Protein AF-A0A535Z9Z9-F1 (afdb_monomer)

Solvent-accessible surface area (backbone atoms only — not comparable to full-atom values): 5008 Å² total; per-residue (Å²): 131,82,64,38,72,41,87,69,40,50,38,57,53,56,72,53,70,76,76,69,82,74,78,52,73,70,57,47,48,68,64,42,51,71,56,56,58,66,56,40,26,66,57,32,27,55,12,34,46,54,42,51,53,52,37,45,77,72,46,31,74,45,73,46,69,58,85,82,83,76,37,87,95,44,71,55,47,67,58,26,60,73,80,98

Structure (mmCIF, N/CA/C/O backbone):
data_AF-A0A535Z9Z9-F1
#
_entry.id   AF-A0A535Z9Z9-F1
#
loop_
_atom_site.group_PDB
_atom_site.id
_atom_site.type_symbol
_atom_site.label_atom_id
_atom_site.label_alt_id
_atom_site.label_comp_id
_atom_site.label_asym_id
_atom_site.label_entity_id
_atom_site.label_seq_id
_atom_site.pdbx_PDB_ins_code
_atom_site.Cartn_x
_atom_site.Cartn_y
_atom_site.Cartn_z
_atom_site.occupancy
_atom_site.B_iso_or_equiv
_atom_site.auth_seq_id
_atom_site.auth_comp_id
_atom_site.auth_asym_id
_atom_site.auth_atom_id
_atom_site.pdbx_PDB_model_num
ATOM 1 N N . MET A 1 1 ? 21.073 -9.961 -12.505 1.00 88.31 1 MET A N 1
ATOM 2 C CA . MET A 1 1 ? 20.812 -8.550 -12.137 1.00 88.31 1 MET A CA 1
ATOM 3 C C . MET A 1 1 ? 20.607 -8.472 -10.628 1.00 88.31 1 MET A C 1
ATOM 5 O O . MET A 1 1 ? 20.102 -9.456 -10.096 1.00 88.31 1 MET A O 1
ATOM 9 N N . PRO A 1 2 ? 21.007 -7.383 -9.940 1.00 96.62 2 PRO A N 1
ATOM 10 C CA . PRO A 1 2 ? 20.621 -7.153 -8.544 1.00 96.62 2 PRO A CA 1
ATOM 11 C C . PRO A 1 2 ? 19.100 -6.978 -8.425 1.00 96.62 2 PRO A C 1
ATOM 13 O O . PRO A 1 2 ? 18.446 -6.606 -9.402 1.00 96.62 2 PRO A O 1
ATOM 16 N N . GLY A 1 3 ? 18.547 -7.260 -7.244 1.00 98.06 3 GLY A N 1
ATOM 17 C CA . GLY A 1 3 ? 17.120 -7.083 -6.985 1.00 98.06 3 GLY A CA 1
ATOM 18 C C . GLY A 1 3 ? 16.713 -5.609 -6.985 1.00 98.06 3 GLY A C 1
ATOM 19 O O . GLY A 1 3 ? 17.487 -4.739 -6.578 1.00 98.06 3 GLY A O 1
ATOM 20 N N . LEU A 1 4 ? 15.509 -5.324 -7.484 1.00 98.56 4 LEU A N 1
ATOM 21 C CA . LEU A 1 4 ? 14.985 -3.960 -7.559 1.00 98.56 4 LEU A CA 1
ATOM 22 C C . LEU A 1 4 ? 14.593 -3.446 -6.168 1.00 98.56 4 LEU A C 1
ATOM 24 O O . LEU A 1 4 ? 14.241 -4.222 -5.275 1.00 98.56 4 LEU A O 1
ATOM 28 N N . VAL A 1 5 ? 14.624 -2.121 -6.027 1.00 98.50 5 VAL A N 1
ATOM 29 C CA . VAL A 1 5 ? 14.178 -1.398 -4.834 1.00 98.50 5 VAL A CA 1
ATOM 30 C C . VAL A 1 5 ? 12.922 -0.610 -5.182 1.00 98.50 5 VAL A C 1
ATOM 32 O O . VAL A 1 5 ? 12.971 0.295 -6.015 1.00 98.50 5 VAL A O 1
ATOM 35 N N . ASN A 1 6 ? 11.809 -0.932 -4.530 1.00 98.38 6 ASN A N 1
ATOM 36 C CA . ASN A 1 6 ? 10.589 -0.142 -4.583 1.00 98.38 6 ASN A CA 1
ATOM 37 C C . ASN A 1 6 ? 10.576 0.865 -3.423 1.00 98.38 6 ASN A C 1
ATOM 39 O O . ASN A 1 6 ? 10.337 0.515 -2.272 1.00 98.38 6 ASN A O 1
ATOM 43 N N . ALA A 1 7 ? 10.877 2.128 -3.711 1.00 98.38 7 ALA A N 1
ATOM 44 C CA . ALA A 1 7 ? 11.048 3.149 -2.676 1.00 98.38 7 ALA A CA 1
ATOM 45 C C . ALA A 1 7 ? 9.732 3.771 -2.167 1.00 98.38 7 ALA A C 1
ATOM 47 O O . ALA A 1 7 ? 9.786 4.644 -1.298 1.00 98.38 7 ALA A O 1
ATOM 48 N N . HIS A 1 8 ? 8.574 3.356 -2.695 1.00 98.50 8 HIS A N 1
ATOM 49 C CA . HIS A 1 8 ? 7.260 3.866 -2.297 1.00 98.50 8 HIS A CA 1
ATOM 50 C C . HIS A 1 8 ? 6.141 2.873 -2.639 1.00 98.50 8 HIS A C 1
ATOM 52 O O . HIS A 1 8 ? 6.088 2.367 -3.759 1.00 98.50 8 HIS A O 1
ATOM 58 N N . ASP A 1 9 ? 5.206 2.649 -1.717 1.00 97.81 9 ASP A N 1
ATOM 59 C CA . ASP A 1 9 ? 3.959 1.912 -1.963 1.00 97.81 9 ASP A CA 1
ATOM 60 C C . ASP A 1 9 ? 2.837 2.428 -1.039 1.00 97.81 9 ASP A C 1
ATOM 62 O O . ASP A 1 9 ? 3.086 3.179 -0.093 1.00 97.81 9 ASP A O 1
ATOM 66 N N . HIS A 1 10 ? 1.602 2.031 -1.331 1.00 98.19 10 HIS A N 1
ATOM 67 C CA . HIS A 1 10 ? 0.457 2.094 -0.427 1.00 98.19 10 HIS A CA 1
ATOM 68 C C . HIS A 1 10 ? -0.211 0.719 -0.427 1.00 98.19 10 HIS A C 1
ATOM 70 O O . HIS A 1 10 ? -1.253 0.507 -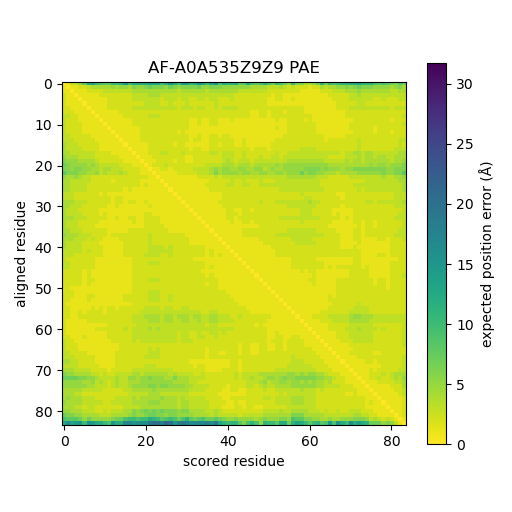1.052 1.00 98.19 10 HIS A O 1
ATOM 76 N N . MET A 1 11 ? 0.402 -0.241 0.256 1.00 98.25 11 MET A N 1
ATOM 77 C CA . MET A 1 11 ? 0.099 -1.661 0.106 1.00 98.25 11 MET A CA 1
ATOM 78 C C . MET A 1 11 ? -1.369 -1.999 0.393 1.00 98.25 11 MET A C 1
ATOM 80 O O . MET A 1 11 ? -1.952 -2.819 -0.311 1.00 98.25 11 MET A O 1
ATOM 84 N N . TYR A 1 12 ? -2.027 -1.326 1.343 1.00 97.81 12 TYR A N 1
ATOM 85 C CA . TYR A 1 12 ? -3.454 -1.551 1.625 1.00 97.81 12 TYR A CA 1
ATOM 86 C C . TYR A 1 12 ? -4.376 -1.219 0.433 1.00 97.81 12 TYR A C 1
ATOM 88 O O . TYR A 1 12 ? -5.466 -1.781 0.312 1.00 97.81 12 TYR A O 1
ATOM 96 N N . GLN A 1 13 ? -3.946 -0.346 -0.487 1.00 98.25 13 GLN A N 1
ATOM 97 C CA . GLN A 1 13 ? -4.732 0.035 -1.666 1.00 98.25 13 GLN A CA 1
ATOM 98 C C . GLN A 1 13 ? -4.830 -1.098 -2.696 1.00 98.25 13 GLN A C 1
ATOM 10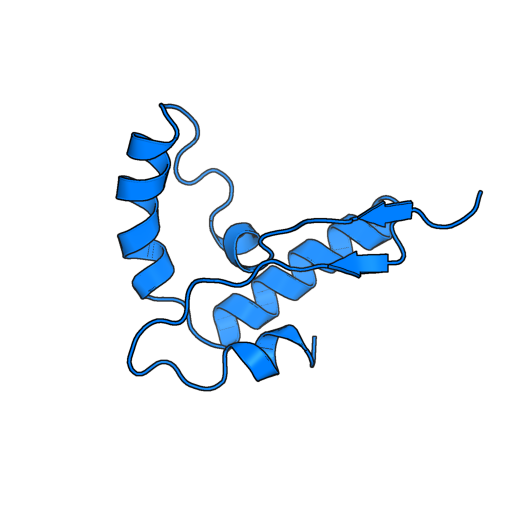0 O O . GLN A 1 13 ? -5.713 -1.055 -3.561 1.00 98.25 13 GLN A O 1
ATOM 105 N N . TRP A 1 14 ? -4.003 -2.148 -2.577 1.00 98.00 14 TRP A N 1
ATOM 106 C CA . TRP A 1 14 ? -4.112 -3.350 -3.406 1.00 98.00 14 TRP A CA 1
ATOM 107 C C . TRP A 1 14 ? -5.492 -4.010 -3.331 1.00 98.00 14 TRP A C 1
ATOM 109 O O . TRP A 1 14 ? -5.963 -4.528 -4.344 1.00 98.00 14 TRP A O 1
ATOM 119 N N . ALA A 1 15 ? -6.175 -3.925 -2.183 1.00 97.62 15 ALA A N 1
ATOM 120 C CA . ALA A 1 15 ? -7.529 -4.451 -2.006 1.00 97.62 15 ALA A CA 1
ATOM 121 C C . ALA A 1 15 ? -8.600 -3.711 -2.831 1.00 97.62 15 ALA A C 1
ATOM 123 O O . ALA A 1 15 ? -9.686 -4.241 -3.049 1.00 97.62 15 ALA A O 1
ATOM 124 N N . THR A 1 16 ? -8.315 -2.491 -3.295 1.00 97.94 16 THR A N 1
ATOM 125 C CA . THR A 1 16 ? -9.288 -1.604 -3.961 1.00 97.94 16 THR A CA 1
ATOM 126 C C . THR A 1 16 ? -8.910 -1.260 -5.405 1.00 97.94 16 THR A C 1
ATOM 128 O O . THR A 1 16 ? -9.416 -0.293 -5.978 1.00 97.94 16 THR A O 1
ATOM 131 N N . ARG A 1 17 ? -8.005 -2.028 -6.025 1.00 97.38 17 ARG A N 1
ATOM 132 C CA . ARG A 1 17 ? -7.597 -1.797 -7.421 1.00 97.38 17 ARG A CA 1
ATOM 133 C C . ARG A 1 17 ? -8.800 -1.904 -8.363 1.00 97.38 17 ARG A C 1
ATOM 135 O O . ARG A 1 17 ? -9.566 -2.857 -8.294 1.00 97.38 17 ARG A O 1
ATOM 142 N N . GLY A 1 18 ? -8.946 -0.923 -9.254 1.00 96.38 18 GLY A N 1
ATOM 143 C CA . GLY A 1 18 ? -10.044 -0.859 -10.226 1.00 96.38 18 GLY A CA 1
ATOM 144 C C . GLY A 1 18 ? -11.377 -0.329 -9.682 1.00 96.38 18 GLY A C 1
ATOM 145 O O . GLY A 1 18 ? -12.324 -0.223 -10.450 1.00 96.38 18 GLY A O 1
ATOM 146 N N . TYR A 1 19 ? -11.464 0.040 -8.397 1.00 96.88 19 TYR A N 1
ATOM 147 C CA . TYR A 1 19 ? -12.709 0.537 -7.793 1.00 96.88 19 TYR A CA 1
ATOM 148 C C . TYR A 1 19 ? -13.156 1.896 -8.360 1.00 96.88 19 TYR A C 1
ATOM 150 O O . TYR A 1 19 ? -14.345 2.147 -8.531 1.00 96.88 19 TYR A O 1
ATOM 158 N N . VAL A 1 20 ? -12.194 2.771 -8.669 1.00 97.12 20 VAL A N 1
ATOM 159 C CA . VAL A 1 20 ? -12.416 4.062 -9.334 1.00 97.12 20 VAL A CA 1
ATOM 160 C C . VAL A 1 20 ? -11.429 4.141 -10.501 1.00 97.12 20 VAL A C 1
ATOM 162 O O . VAL A 1 20 ? -10.272 4.502 -10.276 1.00 97.12 20 VAL A O 1
ATOM 165 N N . PRO A 1 21 ? -11.824 3.715 -11.714 1.00 95.50 21 PRO A N 1
ATOM 166 C CA . PRO A 1 21 ? -10.899 3.594 -12.841 1.00 95.50 21 PRO A CA 1
ATOM 167 C C . PRO A 1 21 ? -10.515 4.945 -13.455 1.00 95.50 21 PRO A C 1
ATOM 169 O O . PRO A 1 21 ? -9.419 5.061 -13.990 1.00 95.50 21 PRO A O 1
ATOM 172 N N . ASP A 1 22 ? -11.377 5.959 -13.327 1.00 95.94 22 ASP A N 1
ATOM 173 C CA . ASP A 1 22 ? -11.224 7.256 -13.984 1.00 95.94 22 ASP A CA 1
ATOM 174 C C . ASP A 1 22 ? -11.588 8.422 -13.056 1.00 95.94 22 ASP A C 1
ATOM 176 O O . ASP A 1 22 ? -12.347 8.280 -12.092 1.00 95.94 22 ASP A O 1
ATOM 180 N N . GLY A 1 23 ? -11.072 9.607 -13.387 1.00 96.69 23 GLY A N 1
ATOM 181 C CA . GLY A 1 23 ? -11.339 10.857 -12.682 1.00 96.69 23 GLY A CA 1
ATOM 182 C C . GLY A 1 23 ? -10.075 11.537 -12.164 1.00 96.69 23 GLY A C 1
ATOM 183 O O . GLY A 1 23 ? -8.950 11.082 -12.348 1.00 96.69 23 GLY A O 1
ATOM 184 N N . THR A 1 24 ? -10.266 12.676 -11.512 1.00 98.38 24 THR A N 1
ATOM 185 C CA . THR A 1 24 ? -9.187 13.423 -10.857 1.00 98.38 24 THR A CA 1
ATOM 186 C C . THR A 1 24 ? -8.794 12.780 -9.527 1.00 98.38 24 THR A C 1
ATOM 188 O O . THR A 1 24 ? -9.599 12.097 -8.888 1.00 98.38 24 THR A O 1
ATOM 191 N N . LEU A 1 25 ? -7.588 13.090 -9.039 1.00 97.19 25 LEU A N 1
ATOM 192 C CA . LEU A 1 25 ? -7.101 12.643 -7.728 1.00 97.19 25 LEU A CA 1
ATOM 193 C C . LEU A 1 25 ? -8.114 12.901 -6.600 1.00 97.19 25 LEU A C 1
ATOM 195 O O . LEU A 1 25 ? -8.389 12.018 -5.796 1.00 97.19 25 LEU A O 1
ATOM 199 N N . PHE A 1 26 ? -8.717 14.090 -6.544 1.00 98.31 26 PHE A N 1
ATOM 200 C CA . PHE A 1 26 ? -9.673 14.424 -5.484 1.00 98.31 26 PHE A CA 1
ATOM 201 C C . PHE A 1 26 ? -11.029 13.730 -5.641 1.00 98.31 26 PHE A C 1
ATOM 203 O O . PHE A 1 26 ? -11.753 13.578 -4.657 1.00 98.31 26 PHE A O 1
ATOM 210 N N . GLN A 1 27 ? -11.413 13.320 -6.851 1.00 98.25 27 GLN A N 1
ATOM 211 C CA . GLN A 1 27 ? -12.585 12.460 -7.044 1.00 98.25 27 GLN A CA 1
ATOM 212 C C . GLN A 1 27 ? -12.288 11.045 -6.541 1.00 98.25 27 GLN A C 1
ATOM 214 O O . GLN A 1 27 ? -13.070 10.510 -5.759 1.00 98.25 27 GLN A O 1
ATOM 219 N N . TRP A 1 28 ? -11.123 10.504 -6.899 1.00 98.31 28 TRP A N 1
ATOM 220 C CA . TRP A 1 28 ? -10.638 9.205 -6.436 1.00 98.31 28 TRP A CA 1
ATOM 221 C C . TRP A 1 28 ? -10.510 9.144 -4.904 1.00 98.31 28 TRP A C 1
ATOM 223 O O . TRP A 1 28 ? -11.079 8.252 -4.277 1.00 98.31 28 TRP A O 1
ATOM 233 N N . LEU A 1 29 ? -9.881 10.148 -4.281 1.00 98.25 29 LEU A N 1
ATOM 234 C CA . LEU A 1 29 ? -9.748 10.243 -2.822 1.00 98.25 29 LEU A CA 1
ATOM 235 C C . LEU A 1 29 ? -11.112 10.311 -2.125 1.00 98.25 29 LEU A C 1
ATOM 237 O O . LEU A 1 29 ? -11.356 9.561 -1.182 1.00 98.25 29 LEU A O 1
ATOM 241 N N . ARG A 1 30 ? -12.021 11.185 -2.583 1.00 98.25 30 ARG A N 1
ATOM 242 C CA . ARG A 1 30 ? -13.364 11.306 -1.986 1.00 98.25 30 ARG A CA 1
ATOM 243 C C . ARG A 1 30 ? -14.162 10.008 -2.081 1.00 98.25 30 ARG A C 1
ATOM 245 O O . ARG A 1 30 ? -14.923 9.712 -1.167 1.00 98.25 30 ARG A O 1
ATOM 252 N N . ALA A 1 31 ? -13.990 9.255 -3.163 1.00 98.25 31 ALA A N 1
ATOM 253 C CA . ALA A 1 31 ? -14.655 7.974 -3.350 1.00 98.25 31 ALA A CA 1
ATOM 254 C C . ALA A 1 31 ? -14.054 6.860 -2.475 1.00 98.25 31 ALA A C 1
ATOM 256 O O . ALA A 1 31 ? -14.799 6.033 -1.954 1.00 98.25 31 ALA A O 1
ATOM 257 N N . LEU A 1 32 ? -12.731 6.839 -2.279 1.00 98.50 32 LEU A N 1
ATOM 258 C CA . LEU A 1 32 ? -12.051 5.738 -1.591 1.00 98.50 32 LEU A CA 1
ATOM 259 C C . LEU A 1 32 ? -11.852 5.930 -0.091 1.00 98.50 32 LEU A C 1
ATOM 261 O O . LEU A 1 32 ? -11.842 4.933 0.625 1.00 98.50 32 LEU A O 1
ATOM 265 N N . TYR A 1 33 ? -11.773 7.158 0.426 1.00 98.38 33 TYR A N 1
ATOM 266 C CA . TYR A 1 33 ? -11.680 7.366 1.877 1.00 98.38 33 TYR A CA 1
ATOM 267 C C . TYR A 1 33 ? -12.812 6.688 2.672 1.00 98.38 33 TYR A C 1
ATOM 269 O O . TYR A 1 33 ? -12.505 6.058 3.684 1.00 98.38 33 TYR A O 1
ATOM 277 N N . PRO A 1 34 ? -14.089 6.714 2.236 1.00 98.19 34 PRO A N 1
ATOM 278 C CA . PRO A 1 34 ? -15.155 5.954 2.894 1.00 98.19 34 PRO A CA 1
ATOM 279 C C . PRO A 1 34 ? -14.937 4.434 2.882 1.00 98.19 34 PRO A C 1
ATOM 281 O O . PRO A 1 34 ? -15.351 3.747 3.815 1.00 98.19 34 PRO A O 1
ATOM 284 N N . VAL A 1 35 ? -14.287 3.899 1.844 1.00 98.19 35 VAL A N 1
ATOM 285 C CA . VAL A 1 35 ? -13.939 2.473 1.748 1.00 98.19 35 VAL A CA 1
ATOM 286 C C . VAL A 1 35 ? -12.784 2.158 2.696 1.00 98.19 35 VAL A C 1
ATOM 288 O O . VAL A 1 35 ? -12.891 1.247 3.515 1.00 98.19 35 VAL A O 1
ATOM 291 N N . TRP A 1 36 ? -11.709 2.947 2.654 1.00 98.38 36 TRP A N 1
ATOM 292 C CA . TRP A 1 36 ? -10.539 2.743 3.506 1.00 98.38 36 TRP A CA 1
ATOM 293 C C . TRP A 1 36 ? -10.814 3.011 4.984 1.00 98.38 36 TRP A C 1
ATOM 295 O O . TRP A 1 36 ? -10.179 2.403 5.832 1.00 98.38 36 TRP A O 1
ATOM 305 N N . ALA A 1 37 ? -11.822 3.818 5.324 1.00 97.88 37 ALA A N 1
ATOM 306 C CA . ALA A 1 37 ? -12.302 3.965 6.699 1.00 97.88 37 ALA A CA 1
ATOM 307 C C . ALA A 1 37 ? -12.828 2.646 7.308 1.00 97.88 37 ALA A C 1
ATOM 309 O O . ALA A 1 37 ? -13.079 2.576 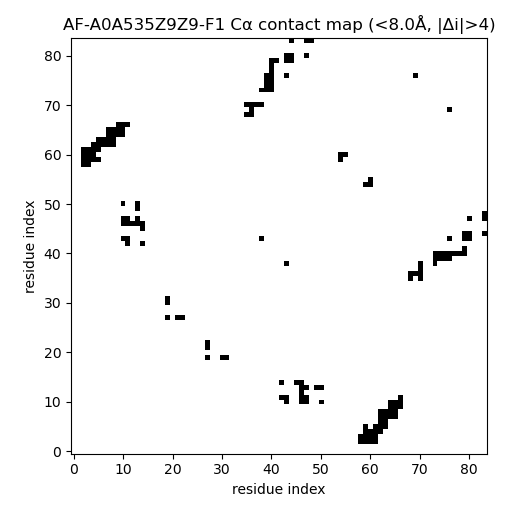8.511 1.00 97.88 37 ALA A O 1
ATOM 310 N N . ARG A 1 38 ? -13.018 1.600 6.493 1.00 97.00 38 ARG A N 1
ATOM 311 C CA . ARG A 1 38 ? -13.519 0.288 6.920 1.00 97.00 38 ARG A CA 1
ATOM 312 C C . ARG A 1 38 ? -12.454 -0.806 6.941 1.00 97.00 38 ARG A C 1
ATOM 314 O O . ARG A 1 38 ? -12.816 -1.925 7.307 1.00 97.00 38 ARG A O 1
ATOM 321 N N . ILE A 1 39 ? -11.206 -0.510 6.565 1.00 97.88 39 ILE A N 1
ATOM 322 C CA . ILE A 1 39 ? -10.129 -1.508 6.582 1.00 97.88 39 ILE A CA 1
ATOM 323 C C . ILE A 1 39 ? -9.892 -2.006 8.014 1.00 97.88 39 ILE A C 1
ATOM 325 O O . ILE A 1 39 ? -10.067 -1.281 8.995 1.00 97.88 39 ILE A O 1
ATOM 329 N N . ASP A 1 40 ? -9.494 -3.261 8.122 1.00 98.00 40 ASP A N 1
ATOM 330 C CA . ASP A 1 40 ? -9.012 -3.910 9.338 1.00 98.00 40 ASP A CA 1
ATOM 331 C C . ASP A 1 40 ? -7.700 -4.648 9.080 1.00 98.00 40 ASP A C 1
ATOM 333 O O . ASP A 1 40 ? -7.231 -4.755 7.944 1.00 98.00 40 ASP A O 1
ATOM 337 N N . ALA A 1 41 ? -7.124 -5.173 10.160 1.00 97.88 41 ALA A N 1
ATOM 338 C CA . ALA A 1 41 ? -5.910 -5.972 10.143 1.00 97.88 41 ALA A CA 1
ATOM 339 C C . ALA A 1 41 ? -5.939 -7.090 9.086 1.00 97.88 41 ALA A C 1
ATOM 341 O O . ALA A 1 41 ? -4.931 -7.338 8.431 1.00 97.88 41 ALA A O 1
ATOM 342 N N . ASP A 1 42 ? -7.081 -7.747 8.872 1.00 97.62 42 ASP A N 1
ATOM 343 C CA . ASP A 1 42 ? -7.149 -8.868 7.935 1.00 97.62 42 ASP A CA 1
ATOM 344 C C . ASP A 1 42 ? -7.103 -8.392 6.479 1.00 97.62 42 ASP A C 1
ATOM 346 O O . ASP A 1 42 ? -6.302 -8.887 5.681 1.00 97.62 42 ASP A O 1
ATOM 350 N N . SER A 1 43 ? -7.869 -7.345 6.153 1.00 97.38 43 SER A N 1
ATOM 351 C CA . SER A 1 43 ? -7.800 -6.705 4.835 1.00 97.38 43 SER A CA 1
ATOM 352 C C . SER A 1 43 ? -6.406 -6.141 4.520 1.00 97.38 43 SER A C 1
ATOM 354 O O . SER A 1 43 ? -5.922 -6.316 3.401 1.00 97.38 43 SER A O 1
ATOM 356 N N . VAL A 1 44 ? -5.727 -5.532 5.503 1.00 98.12 44 VAL A N 1
ATOM 357 C CA . VAL A 1 44 ? -4.360 -5.009 5.345 1.00 98.12 44 VAL A CA 1
ATOM 358 C C . VAL A 1 44 ? -3.369 -6.136 5.095 1.00 98.12 44 VAL A C 1
ATOM 360 O O . VAL A 1 44 ? -2.606 -6.053 4.134 1.00 98.12 44 VAL A O 1
ATOM 363 N N . ARG A 1 45 ? -3.421 -7.215 5.884 1.00 98.12 45 ARG A N 1
ATOM 364 C CA . ARG A 1 45 ? -2.529 -8.370 5.723 1.00 98.12 45 ARG A CA 1
ATOM 365 C C . ARG A 1 45 ? -2.647 -8.979 4.330 1.00 98.12 45 ARG A C 1
ATOM 367 O O . ARG A 1 45 ? -1.641 -9.221 3.666 1.00 98.12 45 ARG A O 1
ATOM 374 N N . VAL A 1 46 ? -3.873 -9.223 3.866 1.00 98.19 46 VAL A N 1
ATOM 375 C CA . VAL A 1 46 ? -4.108 -9.815 2.540 1.00 98.19 46 VAL A CA 1
ATOM 376 C C . VAL A 1 46 ? -3.637 -8.877 1.425 1.00 98.19 46 VAL A C 1
ATOM 378 O O . VAL A 1 46 ? -2.973 -9.328 0.489 1.00 98.19 46 VAL A O 1
ATOM 381 N N . ALA A 1 47 ? -3.925 -7.578 1.532 1.00 98.25 47 ALA A N 1
ATOM 382 C CA . ALA A 1 47 ? -3.491 -6.586 0.552 1.00 98.25 47 ALA A CA 1
ATOM 383 C C . ALA A 1 47 ? -1.960 -6.471 0.485 1.00 98.25 47 ALA A C 1
ATOM 385 O O . ALA A 1 47 ? -1.394 -6.505 -0.608 1.00 98.25 47 ALA A O 1
ATOM 386 N N . ALA A 1 48 ? -1.288 -6.428 1.638 1.00 98.12 48 ALA A N 1
ATOM 387 C CA . ALA A 1 48 ? 0.166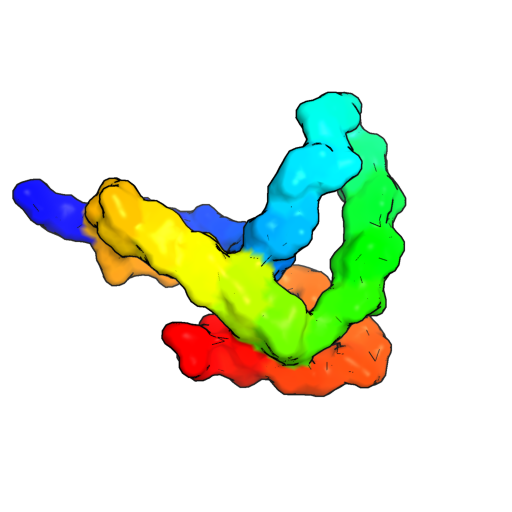 -6.384 1.728 1.00 98.12 48 ALA A CA 1
ATOM 388 C C . ALA A 1 48 ? 0.822 -7.633 1.125 1.00 98.12 48 ALA A C 1
ATOM 390 O O . ALA A 1 48 ? 1.756 -7.508 0.332 1.00 98.12 48 ALA A O 1
ATOM 391 N N . ARG A 1 49 ? 0.287 -8.838 1.382 1.00 98.06 49 ARG A N 1
ATOM 392 C CA . ARG A 1 49 ? 0.774 -10.066 0.722 1.00 98.06 49 ARG A CA 1
ATOM 393 C C . ARG A 1 49 ? 0.632 -10.003 -0.787 1.00 98.06 49 ARG A C 1
ATOM 395 O O . ARG A 1 49 ? 1.563 -10.375 -1.495 1.00 98.06 49 ARG A O 1
ATOM 402 N N . ALA A 1 50 ? -0.509 -9.531 -1.286 1.00 98.12 50 ALA A N 1
ATOM 403 C CA . ALA A 1 50 ? -0.729 -9.392 -2.722 1.00 98.12 50 ALA A CA 1
ATOM 404 C C . ALA A 1 50 ? 0.256 -8.392 -3.355 1.00 98.12 50 ALA A C 1
ATOM 406 O O . ALA A 1 50 ? 0.844 -8.692 -4.398 1.00 98.12 50 ALA A O 1
ATOM 407 N N . ALA A 1 51 ? 0.483 -7.249 -2.698 1.00 98.19 51 ALA A N 1
ATOM 408 C CA . ALA A 1 51 ? 1.449 -6.238 -3.119 1.00 98.19 51 ALA A CA 1
ATOM 409 C C . ALA A 1 51 ? 2.872 -6.804 -3.187 1.00 98.19 51 ALA A C 1
ATOM 411 O O . ALA A 1 51 ? 3.510 -6.779 -4.242 1.00 98.19 51 ALA A O 1
ATOM 412 N N . MET A 1 52 ? 3.343 -7.400 -2.090 1.00 98.00 52 MET A N 1
ATOM 413 C CA . MET A 1 52 ? 4.690 -7.960 -2.000 1.00 98.00 52 MET A CA 1
ATOM 414 C C . MET A 1 52 ? 4.900 -9.141 -2.946 1.00 98.00 52 MET A C 1
ATOM 416 O O . MET A 1 52 ? 5.932 -9.214 -3.609 1.00 98.00 52 MET A O 1
ATOM 420 N N . ALA A 1 53 ? 3.916 -10.033 -3.088 1.00 98.12 53 ALA A N 1
ATOM 421 C CA . ALA A 1 53 ? 3.986 -11.123 -4.057 1.00 98.12 53 ALA A CA 1
ATOM 422 C C . ALA A 1 53 ? 4.153 -10.583 -5.483 1.00 98.12 53 ALA A C 1
ATOM 424 O O . ALA A 1 53 ? 4.968 -11.097 -6.252 1.00 98.12 53 ALA A O 1
ATOM 425 N N . LYS A 1 54 ? 3.433 -9.509 -5.840 1.00 98.44 54 LYS A N 1
ATOM 426 C CA . LYS A 1 54 ? 3.603 -8.876 -7.148 1.00 98.44 54 LYS A CA 1
ATOM 427 C C . LYS A 1 54 ? 4.995 -8.268 -7.316 1.00 98.44 54 LYS A C 1
ATOM 429 O O . LYS A 1 54 ? 5.587 -8.445 -8.380 1.00 98.44 54 LYS A O 1
ATOM 434 N N . LEU A 1 55 ? 5.510 -7.583 -6.297 1.00 98.31 55 LEU A N 1
ATOM 435 C CA . LEU A 1 55 ? 6.858 -7.011 -6.305 1.00 98.31 55 LEU A CA 1
ATOM 436 C C . LEU A 1 55 ? 7.921 -8.100 -6.516 1.00 98.31 55 LEU A C 1
ATOM 438 O O . LEU A 1 55 ? 8.755 -7.972 -7.415 1.00 98.31 55 LEU A O 1
ATOM 442 N N . LEU A 1 56 ? 7.830 -9.206 -5.775 1.00 98.06 56 LEU A N 1
ATOM 443 C CA . LEU A 1 56 ? 8.736 -10.351 -5.896 1.00 98.06 56 LEU A CA 1
ATOM 444 C C . LEU A 1 56 ? 8.697 -10.972 -7.299 1.00 98.06 56 LEU A C 1
ATOM 446 O O . LEU A 1 56 ? 9.746 -11.206 -7.898 1.00 98.06 56 LEU A O 1
ATOM 450 N N . LEU A 1 57 ? 7.502 -11.170 -7.869 1.00 98.44 57 LEU A N 1
ATOM 451 C CA . LEU A 1 57 ? 7.337 -11.680 -9.239 1.00 98.44 57 LEU A CA 1
ATOM 452 C C . LEU A 1 57 ? 7.940 -10.753 -10.307 1.00 98.44 57 LEU A C 1
ATOM 454 O O . LEU A 1 57 ? 8.242 -11.200 -11.411 1.00 98.44 57 LEU A O 1
ATOM 458 N N . CYS A 1 58 ? 8.112 -9.469 -9.992 1.00 97.50 58 CYS A N 1
ATOM 459 C CA . CYS A 1 58 ? 8.734 -8.476 -10.862 1.00 97.50 58 CYS A CA 1
ATOM 460 C C . CYS A 1 58 ? 10.225 -8.238 -10.547 1.00 97.50 58 CYS A C 1
ATOM 462 O O . CYS A 1 58 ? 10.827 -7.338 -11.128 1.00 97.50 58 CYS A O 1
ATOM 464 N N . GLY A 1 59 ? 10.834 -9.035 -9.661 1.00 98.19 59 GLY A N 1
ATOM 465 C CA . GLY A 1 59 ? 12.258 -8.948 -9.322 1.00 98.19 59 GLY A CA 1
ATOM 466 C C . GLY A 1 59 ? 12.609 -7.874 -8.289 1.00 98.19 59 GLY A C 1
ATOM 467 O O . GLY A 1 59 ? 13.788 -7.566 -8.110 1.00 98.19 59 GLY A O 1
ATOM 468 N N . CYS A 1 60 ? 11.617 -7.295 -7.609 1.00 98.50 60 CYS A N 1
ATOM 469 C CA . CYS A 1 60 ? 11.832 -6.387 -6.488 1.00 98.50 60 CYS A CA 1
ATOM 470 C C . CYS A 1 60 ? 12.083 -7.174 -5.202 1.00 98.50 60 CYS A C 1
ATOM 472 O O . CYS A 1 60 ? 11.299 -8.048 -4.841 1.00 98.50 60 CYS A O 1
ATOM 474 N N . THR A 1 61 ? 13.177 -6.852 -4.513 1.00 97.94 61 THR A N 1
ATOM 475 C CA . THR A 1 61 ? 13.629 -7.557 -3.301 1.00 97.94 61 THR A CA 1
ATOM 476 C C . THR A 1 61 ? 13.679 -6.660 -2.067 1.00 97.94 61 THR A C 1
ATOM 478 O O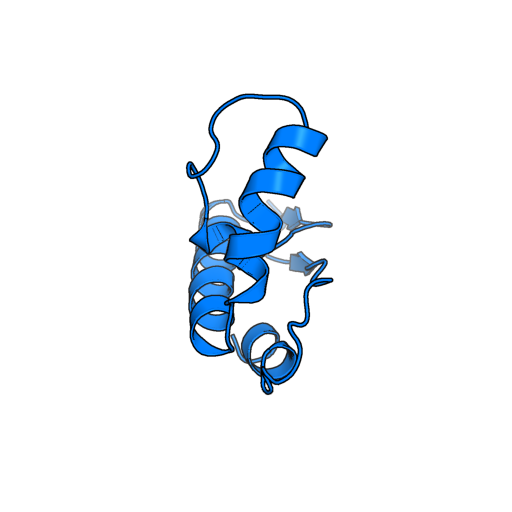 . THR A 1 61 ? 13.926 -7.157 -0.974 1.00 97.94 61 THR A O 1
ATOM 481 N N . LEU A 1 62 ? 13.462 -5.351 -2.222 1.00 97.94 62 LEU A N 1
ATOM 482 C CA . LEU A 1 62 ? 13.339 -4.397 -1.120 1.00 97.94 62 LEU A CA 1
ATOM 483 C C . LEU A 1 62 ? 12.194 -3.431 -1.420 1.00 97.94 62 LEU A C 1
ATOM 485 O O . LEU A 1 62 ? 12.152 -2.873 -2.513 1.00 97.94 62 LEU A O 1
ATOM 489 N N . SER A 1 63 ? 11.303 -3.206 -0.456 1.00 97.25 63 SER A N 1
ATOM 490 C CA . SER A 1 63 ? 10.229 -2.218 -0.580 1.00 97.25 63 SER A CA 1
ATOM 491 C C . SER A 1 63 ? 10.079 -1.383 0.684 1.00 97.25 63 SER A C 1
ATOM 493 O O . SER A 1 63 ? 10.461 -1.814 1.771 1.00 97.25 63 SER A O 1
ATOM 495 N N . THR A 1 64 ? 9.466 -0.215 0.537 1.00 97.31 64 THR A N 1
ATOM 496 C CA . THR A 1 64 ? 8.856 0.557 1.624 1.00 97.31 64 THR A CA 1
ATOM 497 C C . THR A 1 64 ? 7.334 0.584 1.443 1.00 97.31 64 THR A C 1
ATOM 499 O O . THR A 1 64 ? 6.837 0.297 0.352 1.00 97.31 64 THR A O 1
ATOM 502 N N . ASP A 1 65 ? 6.596 0.909 2.505 1.00 98.06 65 ASP A N 1
ATOM 503 C CA . ASP A 1 65 ? 5.157 1.187 2.451 1.00 98.06 65 ASP A CA 1
ATOM 504 C C . ASP A 1 65 ? 4.864 2.513 3.156 1.00 98.06 65 ASP A C 1
ATOM 506 O O . ASP A 1 65 ? 5.416 2.806 4.219 1.00 98.06 65 ASP A O 1
ATOM 510 N N . HIS A 1 66 ? 3.984 3.317 2.568 1.00 97.94 66 HIS A N 1
ATOM 511 C CA . HIS A 1 66 ? 3.475 4.542 3.164 1.00 97.94 66 HIS A CA 1
ATOM 512 C C . HIS A 1 66 ? 2.039 4.310 3.642 1.00 97.94 66 HIS A C 1
ATOM 514 O O . HIS A 1 66 ? 1.063 4.706 2.994 1.00 97.94 66 HIS A O 1
ATOM 520 N N . HIS A 1 67 ? 1.916 3.654 4.794 1.00 97.25 67 HIS A N 1
ATOM 521 C CA . HIS A 1 67 ? 0.639 3.382 5.444 1.00 97.25 67 HIS A CA 1
ATOM 522 C C . HIS A 1 67 ? 0.206 4.570 6.308 1.00 97.25 67 HIS A C 1
ATOM 524 O O . HIS A 1 67 ? 0.710 4.765 7.410 1.00 97.25 67 HIS A O 1
ATOM 530 N N . TYR A 1 68 ? -0.727 5.383 5.814 1.00 97.12 68 TYR A N 1
ATOM 531 C CA . TYR A 1 68 ? -1.161 6.609 6.501 1.00 97.12 68 TYR A CA 1
ATOM 532 C C . TYR A 1 68 ? -2.621 6.580 6.975 1.00 97.12 68 TYR A C 1
ATOM 534 O O . TYR A 1 68 ? -3.087 7.540 7.588 1.00 97.12 68 TYR A O 1
ATOM 542 N N . VAL A 1 69 ? -3.365 5.504 6.696 1.00 97.50 69 VAL A N 1
ATOM 543 C CA . VAL A 1 69 ? -4.778 5.373 7.079 1.00 97.50 69 VAL A CA 1
ATOM 544 C C . VAL A 1 69 ? -4.903 4.411 8.255 1.00 97.50 69 VAL A C 1
ATOM 546 O O . VAL A 1 69 ? -4.740 3.211 8.096 1.00 97.50 69 VAL A O 1
ATOM 549 N N . PHE A 1 70 ? -5.252 4.944 9.426 1.00 97.25 70 PHE A N 1
ATOM 550 C CA . PHE A 1 70 ? -5.530 4.170 10.638 1.00 97.25 70 PHE A CA 1
ATOM 551 C C . PHE A 1 70 ? -6.947 4.491 11.130 1.00 97.25 70 PHE A C 1
ATOM 553 O O . PHE A 1 70 ? -7.126 5.450 11.887 1.00 97.25 70 PHE A O 1
ATOM 560 N N . PRO A 1 71 ? -7.985 3.763 10.673 1.00 97.19 71 PRO A N 1
ATOM 561 C CA . PRO A 1 71 ? -9.349 4.051 11.088 1.00 97.19 71 PRO A CA 1
ATOM 562 C C . PRO A 1 71 ? -9.533 3.889 12.599 1.00 97.19 71 PRO A C 1
ATOM 564 O O . PRO A 1 71 ? -9.031 2.949 13.219 1.00 97.19 71 PRO A O 1
ATOM 567 N N . HIS A 1 72 ? -10.299 4.801 13.195 1.00 96.06 72 HIS A N 1
ATOM 568 C CA . HIS A 1 72 ? -10.581 4.771 14.625 1.00 96.06 72 HIS A CA 1
ATOM 569 C C . HIS A 1 72 ? -11.245 3.447 15.038 1.00 96.06 72 HIS A C 1
ATOM 571 O O . HIS A 1 72 ? -12.188 2.981 14.396 1.00 96.06 72 HIS A O 1
ATOM 577 N N . GLY A 1 73 ? -10.777 2.858 16.141 1.00 96.12 73 GLY A N 1
ATOM 578 C CA . GLY A 1 73 ? -11.316 1.601 16.666 1.00 96.12 73 GLY A CA 1
ATOM 579 C C . GLY A 1 73 ? -10.924 0.352 15.868 1.00 96.12 73 GLY A C 1
ATOM 580 O O . GLY A 1 73 ? -11.530 -0.697 16.072 1.00 96.12 73 GLY A O 1
ATOM 581 N N . ARG A 1 74 ? -9.932 0.437 14.970 1.00 96.31 74 ARG A N 1
ATOM 582 C CA . ARG A 1 74 ? -9.381 -0.707 14.224 1.00 96.31 74 ARG A CA 1
ATOM 583 C C . ARG A 1 74 ? -7.938 -0.993 14.670 1.00 96.31 74 ARG A C 1
ATOM 585 O O . AR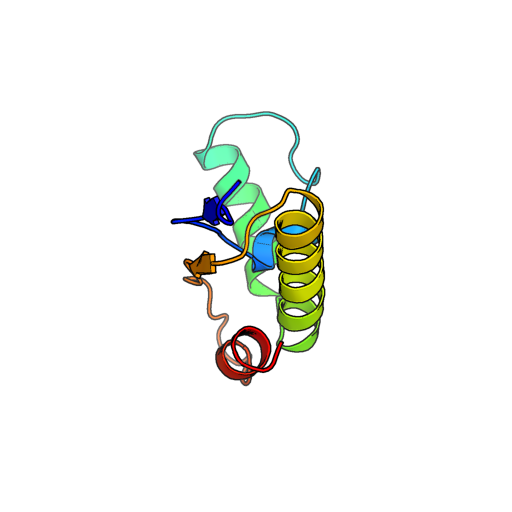G A 1 74 ? -7.006 -0.444 14.088 1.00 96.31 74 ARG A O 1
ATOM 592 N N . PRO A 1 75 ? -7.729 -1.801 15.724 1.00 95.88 75 PRO A N 1
ATOM 593 C CA . PRO A 1 75 ? -6.386 -2.154 16.181 1.00 95.88 75 PRO A 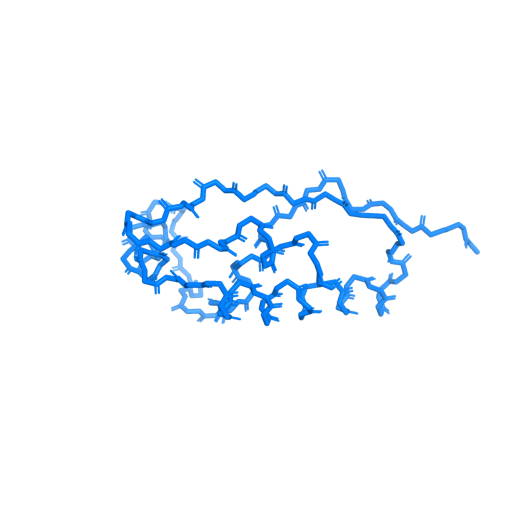CA 1
ATOM 594 C C . PRO A 1 75 ? -5.717 -3.162 15.233 1.00 95.88 75 PRO A C 1
ATOM 596 O O . PRO A 1 75 ? -6.383 -3.786 14.405 1.00 95.88 75 PRO A O 1
ATOM 599 N N . GLY A 1 76 ? -4.407 -3.361 15.384 1.00 96.69 76 GLY A N 1
ATOM 600 C CA . GLY A 1 76 ? -3.688 -4.449 14.711 1.00 96.69 76 GLY A CA 1
ATOM 601 C C . GLY A 1 76 ? -3.235 -4.156 13.276 1.00 96.69 76 GLY A C 1
ATOM 602 O O . GLY A 1 76 ? -2.725 -5.054 12.613 1.00 96.69 76 GLY A O 1
ATOM 603 N N . LEU A 1 77 ? -3.468 -2.946 12.753 1.00 96.56 77 LEU A N 1
ATOM 604 C CA . LEU A 1 77 ? -3.158 -2.595 11.357 1.00 96.56 77 LEU A CA 1
ATOM 605 C C . LEU A 1 77 ? -1.651 -2.558 11.083 1.00 96.56 77 LEU A C 1
ATOM 607 O O . LEU A 1 77 ? -1.218 -2.960 10.007 1.00 96.56 77 LEU A O 1
ATOM 611 N N . PHE A 1 78 ? -0.861 -2.081 12.046 1.00 94.69 78 PHE A N 1
ATOM 612 C CA . PHE A 1 78 ? 0.588 -1.989 11.896 1.00 94.69 78 PHE A CA 1
ATOM 613 C C . PHE A 1 78 ? 1.237 -3.372 11.981 1.00 94.69 78 PHE A C 1
ATOM 615 O O . PHE A 1 78 ? 2.038 -3.733 11.124 1.00 94.69 78 PHE A O 1
ATOM 622 N N . GLU A 1 79 ? 0.829 -4.178 12.960 1.00 96.19 79 GLU A N 1
ATOM 623 C CA . GLU A 1 79 ? 1.241 -5.573 13.135 1.00 96.19 79 GLU A CA 1
ATOM 624 C C . GLU A 1 79 ? 0.922 -6.378 11.873 1.00 96.19 79 GLU A C 1
ATOM 626 O O . GLU A 1 79 ? 1.783 -7.048 11.306 1.00 96.19 79 GLU A O 1
ATOM 631 N N . ALA A 1 80 ? -0.294 -6.206 11.350 1.00 95.50 80 ALA A N 1
ATOM 632 C CA . ALA A 1 80 ? -0.729 -6.824 10.109 1.00 95.50 80 ALA A CA 1
ATOM 633 C 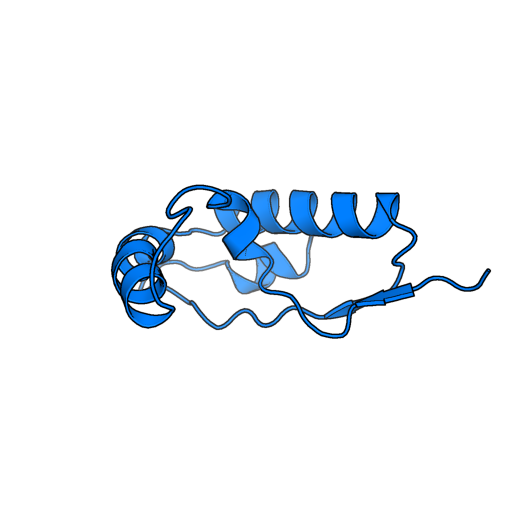C . ALA A 1 80 ? 0.036 -6.376 8.858 1.00 95.50 80 ALA A C 1
ATOM 635 O O . ALA A 1 80 ? -0.161 -7.008 7.828 1.00 95.50 80 ALA A O 1
ATOM 636 N N . LEU A 1 81 ? 0.847 -5.315 8.915 1.00 90.81 81 LEU 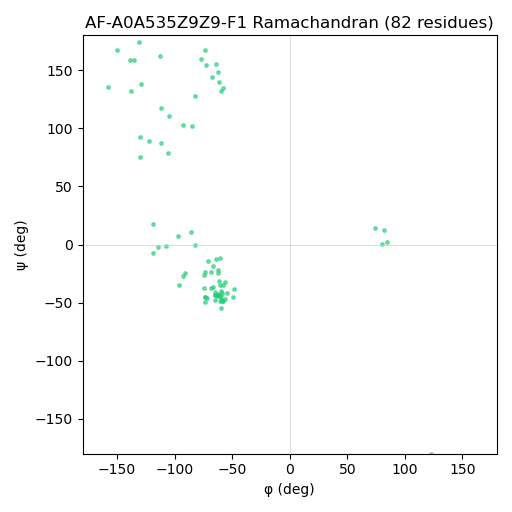A N 1
ATOM 637 C CA . LEU A 1 81 ? 1.716 -4.869 7.823 1.00 90.81 81 LEU A CA 1
ATOM 638 C C . LEU A 1 81 ? 3.153 -5.393 7.971 1.00 90.81 81 LEU A C 1
ATOM 640 O O . LEU A 1 81 ? 3.799 -5.682 6.967 1.00 90.81 81 LEU A O 1
ATOM 644 N N . VAL A 1 82 ? 3.659 -5.522 9.202 1.00 90.50 82 VAL A N 1
ATOM 645 C CA . VAL A 1 82 ? 5.054 -5.927 9.464 1.00 90.50 82 VAL A CA 1
ATOM 646 C C . VAL A 1 82 ? 5.246 -7.437 9.614 1.00 90.50 82 VAL A C 1
ATOM 648 O O . VAL A 1 82 ? 6.339 -7.933 9.364 1.00 90.50 82 VAL A O 1
ATOM 651 N N . GLU A 1 83 ? 4.205 -8.180 9.999 1.00 90.12 83 GLU A N 1
ATOM 652 C CA . GLU A 1 83 ? 4.242 -9.647 10.170 1.00 90.12 83 GLU A CA 1
ATOM 653 C C . GLU A 1 83 ? 3.968 -10.428 8.868 1.00 90.12 83 GLU A C 1
ATOM 655 O O . GLU A 1 83 ? 3.672 -11.627 8.893 1.00 90.12 83 GLU A O 1
ATOM 660 N N . VAL A 1 84 ? 3.963 -9.732 7.731 1.00 75.62 84 VAL A N 1
ATOM 661 C CA . VAL A 1 84 ? 3.355 -10.205 6.482 1.00 75.62 84 VAL A CA 1
ATOM 662 C C . VAL A 1 84 ? 4.215 -11.188 5.715 1.00 75.62 84 VAL A C 1
ATOM 664 O O . VAL A 1 84 ? 5.413 -10.903 5.509 1.00 75.62 84 VAL A O 1
#

Radius of gyration: 13.64 Å; Cα contacts (8 Å, |Δi|>4): 88; chains: 1; bounding box: 36×26×31 Å

Secondary structure (DSSP, 8-state):
-PPEEE----GGGGGGTTSS-SS-HHHHHHHHHHHHTT--HHHHHHHHHHHHHHHHHTTEEEE--------TT---TTHHHH--

pLDDT: mean 97.0, std 2.99, range [75.62, 98.56]

Mean predicted aligned error: 2.4 Å

Sequence (84 aa):
MPGLVNAHDHMYQWATRGYVPDGTLFQWLRALYPVWARIDADSVRVAARAAMAKLLLCGCTLSTDHHYVFPHGRPGLFEALVEV

Nearest PDB structures (foldseek):
  7ww2-assembly1_B  TM=9.020E-01  e=5.868E-07  Obesumbacterium proteus
  3hpa-assembly1_A  TM=9.088E-01  e=2.705E-06  unidentified
  4cqc-assembly1_B  TM=7.867E-01  e=4.136E-02  Pseudomonas sp. ADP
  7dxq-assembly1_B  TM=5.227E-01  e=1.147E+00  Synechococcus elongatus PCC 7942 = FACHB-805
  3dvl-assembly1_A  TM=4.105E-01  e=9.394E-01  Synechococcus elongatus PCC 7942 = FACHB-805

Foldseek 3Di:
DAFDEAEEDAQLCQLCPPVDVDDDPVVVCVVCVVVLLPDALVSLLVSLCVVVVVSVVVRHDHYDYDHDDDHPPHPNNVVSNVVD